Protein AF-A0A917BSE1-F1 (afdb_monomer_lite)

Radius of gyration: 14.41 Å; chains: 1; bounding box: 31×35×37 Å

Organism: NCBI:txid2040280

Foldseek 3Di:
DFPWWKDWPRDIDPDDDDDPVPHPPDTDIDGPGDPPDDDDFDWDDPVPPPPIDGDDPQWDWDWDQDPVRKIKIFTFDHDPDTDSNPDIDIDDDDDD

pLDDT: mean 92.16, std 7.48, range [50.53, 98.06]

Secondary structure (DSSP, 8-state):
--S-EEEETTEEES-----TTTS-SS---EEEE-SS-------EE-SSS--EE---TT-EEEEEE-TTS-EEEEEE-S-SS--TTSEEEEE-PPP-

Sequence (96 aa):
MTNGELETNGTIARAFRLWSDTSPETIEIDVLQTKGQVVVHNIWDSDRGKGMESQSATSGVLIDDLPDGSRRYRCNDIGYDPDFTSVVFRVSIQQP

Structure (mmCIF, N/CA/C/O backbone):
data_AF-A0A917BSE1-F1
#
_entry.id   AF-A0A917BSE1-F1
#
loop_
_atom_site.group_PDB
_atom_site.id
_atom_site.type_symbol
_atom_site.label_atom_id
_atom_site.label_alt_id
_atom_site.label_comp_id
_atom_site.label_asym_id
_atom_site.label_entity_id
_atom_site.label_seq_id
_atom_site.pdbx_PDB_ins_code
_atom_site.Cartn_x
_atom_site.Cartn_y
_atom_site.Cartn_z
_atom_site.occupancy
_atom_site.B_iso_or_equiv
_atom_site.auth_seq_id
_atom_site.auth_comp_id
_atom_site.auth_asym_id
_atom_site.auth_atom_id
_atom_site.pdbx_PDB_model_num
ATOM 1 N N . MET A 1 1 ? -11.541 10.219 -4.728 1.00 50.53 1 MET A N 1
ATOM 2 C CA . MET A 1 1 ? -11.250 10.485 -3.302 1.00 50.53 1 MET A CA 1
ATOM 3 C C . MET A 1 1 ? -12.379 9.913 -2.460 1.00 50.53 1 MET A C 1
ATOM 5 O O . MET A 1 1 ? -13.532 10.232 -2.721 1.00 50.53 1 MET A O 1
ATOM 9 N N . THR A 1 2 ? -12.071 9.027 -1.516 1.00 62.22 2 THR A N 1
ATOM 10 C CA . THR A 1 2 ? -13.049 8.407 -0.605 1.00 62.22 2 THR A CA 1
ATOM 11 C C . THR A 1 2 ? -13.312 9.332 0.585 1.00 62.22 2 THR A C 1
ATOM 13 O O . THR A 1 2 ? -12.411 10.046 1.017 1.00 62.22 2 THR A O 1
ATOM 16 N N . ASN A 1 3 ? -14.537 9.368 1.117 1.00 79.25 3 ASN A N 1
ATOM 17 C CA . ASN A 1 3 ? -14.885 10.105 2.349 1.00 79.25 3 ASN A CA 1
ATOM 18 C C . ASN A 1 3 ? -14.488 9.309 3.610 1.00 79.25 3 ASN A C 1
ATOM 20 O O . ASN A 1 3 ? -15.302 9.173 4.513 1.00 79.25 3 ASN A O 1
ATOM 24 N N . GLY A 1 4 ? -13.312 8.677 3.599 1.00 91.06 4 GLY A N 1
ATOM 25 C CA . GLY A 1 4 ? -12.789 7.937 4.746 1.00 91.06 4 GLY A CA 1
ATOM 26 C C . GLY A 1 4 ? -11.754 8.752 5.512 1.00 91.06 4 GLY A C 1
ATOM 27 O O . GLY A 1 4 ? -11.159 9.673 4.948 1.00 91.06 4 GLY A O 1
ATOM 28 N N . GLU A 1 5 ? -11.542 8.378 6.767 1.00 95.94 5 GLU A N 1
ATOM 29 C CA . GLU A 1 5 ? -10.561 8.973 7.673 1.00 95.94 5 GLU A CA 1
ATOM 30 C C . GLU A 1 5 ? -9.711 7.864 8.283 1.00 95.94 5 GLU A C 1
ATOM 32 O O . GLU A 1 5 ? -10.229 6.825 8.705 1.00 95.94 5 GLU A O 1
ATOM 37 N N . LEU A 1 6 ? -8.405 8.097 8.281 1.00 96.06 6 LEU A N 1
ATOM 38 C CA . LEU A 1 6 ? -7.379 7.234 8.838 1.00 96.06 6 LEU A CA 1
ATOM 39 C C . LEU A 1 6 ? -6.601 8.031 9.882 1.00 96.06 6 LEU A C 1
ATOM 41 O O . LEU A 1 6 ? -6.349 9.222 9.678 1.00 96.06 6 LEU A O 1
ATOM 45 N N . GLU A 1 7 ? -6.168 7.369 10.945 1.00 97.12 7 GLU A N 1
ATOM 46 C CA . GLU A 1 7 ? -5.293 7.952 11.957 1.00 97.12 7 GLU A CA 1
ATOM 47 C C . GLU A 1 7 ? -4.031 7.116 12.140 1.00 97.12 7 GLU A C 1
ATOM 49 O O . GLU A 1 7 ? -4.068 5.890 12.127 1.00 97.12 7 GLU A O 1
ATOM 54 N N . THR A 1 8 ? -2.895 7.788 12.294 1.00 96.06 8 THR A N 1
ATOM 55 C CA . THR A 1 8 ? -1.648 7.165 12.746 1.00 96.06 8 THR A CA 1
ATOM 56 C C . THR A 1 8 ? -0.760 8.221 13.390 1.00 96.06 8 THR A C 1
ATOM 58 O O . THR A 1 8 ? -0.718 9.364 12.929 1.00 96.06 8 THR A O 1
ATOM 61 N N . ASN A 1 9 ? -0.061 7.869 14.471 1.00 92.75 9 ASN A N 1
ATOM 62 C CA . ASN A 1 9 ? 0.844 8.771 15.196 1.00 92.75 9 ASN A CA 1
ATOM 63 C C . ASN A 1 9 ? 0.222 10.154 15.514 1.00 92.75 9 ASN A C 1
ATOM 65 O O . ASN A 1 9 ? 0.874 11.188 15.359 1.00 92.75 9 ASN A O 1
ATOM 69 N N . GLY A 1 10 ? -1.061 10.185 15.901 1.00 95.25 10 GLY A N 1
ATOM 70 C CA . GLY A 1 10 ? -1.813 11.411 16.219 1.00 95.25 10 GLY A CA 1
ATOM 71 C C . GLY A 1 10 ? -2.138 12.312 15.019 1.00 95.25 10 GLY A C 1
ATOM 72 O O . GLY A 1 10 ? -2.594 13.441 15.197 1.00 95.25 10 GLY A O 1
ATOM 73 N N . THR A 1 11 ? -1.883 11.849 13.794 1.00 96.31 11 THR A N 1
ATOM 74 C CA . THR A 1 11 ? -2.243 12.548 12.558 1.00 96.31 11 THR A CA 1
ATOM 75 C C . THR A 1 11 ? -3.480 11.903 11.958 1.00 96.31 11 THR A C 1
ATOM 77 O O . THR A 1 11 ? -3.468 10.709 11.676 1.00 96.31 11 THR A O 1
ATOM 80 N N . ILE A 1 12 ? -4.514 12.705 11.692 1.00 97.25 12 ILE A N 1
ATOM 81 C CA . ILE A 1 12 ? -5.711 12.272 10.964 1.00 97.25 12 ILE A CA 1
ATOM 82 C C . ILE A 1 12 ? -5.626 12.765 9.520 1.00 97.25 12 ILE A C 1
ATOM 84 O O . ILE A 1 12 ? -5.422 13.954 9.262 1.00 97.25 12 ILE A O 1
ATOM 88 N N . ALA A 1 13 ? -5.799 11.853 8.568 1.00 95.94 13 ALA A N 1
ATOM 89 C CA . ALA A 1 13 ? -5.804 12.167 7.147 1.00 95.94 13 ALA A CA 1
ATOM 90 C C . ALA A 1 13 ? -6.715 11.219 6.359 1.00 95.94 13 ALA A C 1
ATOM 92 O O . ALA A 1 13 ? -7.059 10.125 6.791 1.00 95.94 13 ALA A O 1
ATOM 93 N N . ARG A 1 14 ? -7.082 11.618 5.137 1.00 93.69 14 ARG A N 1
ATOM 94 C CA . ARG A 1 14 ? -7.871 10.767 4.223 1.00 93.69 14 ARG A CA 1
ATOM 95 C C . ARG A 1 14 ? -7.027 9.701 3.518 1.00 93.69 14 ARG A C 1
ATOM 97 O O . ARG A 1 14 ? -7.578 8.778 2.926 1.00 93.69 14 ARG A O 1
ATOM 104 N N . ALA A 1 15 ? -5.708 9.878 3.513 1.00 93.94 15 ALA A N 1
ATOM 105 C CA . ALA A 1 15 ? -4.733 8.970 2.929 1.00 93.94 15 ALA A CA 1
ATOM 106 C C . ALA A 1 15 ? -3.344 9.253 3.513 1.00 93.94 15 ALA A C 1
ATOM 108 O O . ALA A 1 15 ? -3.019 10.405 3.807 1.00 93.94 15 ALA A O 1
ATOM 109 N N . PHE A 1 16 ? -2.516 8.214 3.588 1.00 95.12 16 PHE A N 1
ATOM 110 C CA . PHE A 1 16 ? -1.098 8.306 3.921 1.00 95.12 16 PHE A CA 1
ATOM 111 C C . PHE A 1 16 ? -0.254 7.829 2.741 1.00 95.12 16 PHE A C 1
ATOM 113 O O . PHE A 1 16 ? -0.685 6.988 1.954 1.00 95.12 16 PHE A O 1
ATOM 120 N N . ARG A 1 17 ? 0.949 8.393 2.618 1.00 94.62 17 ARG A N 1
ATOM 121 C CA . ARG A 1 17 ? 1.977 7.949 1.672 1.00 94.62 17 ARG A CA 1
ATOM 122 C C . ARG A 1 17 ? 3.107 7.372 2.498 1.00 94.62 17 ARG A C 1
ATOM 124 O O . ARG A 1 17 ? 3.591 8.061 3.393 1.00 94.62 17 ARG A O 1
ATOM 131 N N . LEU A 1 18 ? 3.473 6.134 2.206 1.00 94.50 18 LEU A N 1
ATOM 132 C CA . LEU A 1 18 ? 4.501 5.411 2.934 1.00 94.50 18 LEU A CA 1
ATOM 133 C C . LEU A 1 18 ? 5.626 5.084 1.956 1.00 94.50 18 LEU A C 1
ATOM 135 O O . LEU A 1 18 ? 5.426 4.298 1.033 1.00 94.50 18 LEU A O 1
ATOM 139 N N . TRP A 1 19 ? 6.780 5.716 2.143 1.00 93.12 19 TRP A N 1
ATOM 140 C CA . TRP A 1 19 ? 8.008 5.420 1.406 1.00 93.12 19 TRP A CA 1
ATOM 141 C C . TRP A 1 19 ? 8.936 4.572 2.268 1.00 93.12 19 TRP A C 1
ATOM 143 O O . TRP A 1 19 ? 9.057 4.833 3.465 1.00 93.12 19 TRP A O 1
ATOM 153 N N . SER A 1 20 ? 9.588 3.569 1.684 1.00 89.94 20 SER A N 1
ATOM 154 C CA . SER A 1 20 ? 10.423 2.606 2.417 1.00 89.94 20 SER A CA 1
ATOM 155 C C . SER A 1 20 ? 11.635 3.228 3.116 1.00 89.94 20 SER A C 1
ATOM 157 O O . SER A 1 20 ? 12.160 2.645 4.056 1.00 89.94 20 SER A O 1
ATOM 159 N N . ASP A 1 21 ? 12.096 4.386 2.650 1.00 91.56 21 ASP A N 1
ATOM 160 C CA . ASP A 1 21 ? 13.264 5.104 3.162 1.00 91.56 21 ASP A CA 1
ATOM 161 C C . ASP A 1 21 ? 12.935 6.100 4.288 1.00 91.56 21 ASP A C 1
ATOM 163 O O . ASP A 1 21 ? 13.797 6.411 5.108 1.00 91.56 21 ASP A O 1
ATOM 167 N N . THR A 1 22 ? 11.698 6.602 4.339 1.00 93.12 22 THR A N 1
ATOM 168 C CA . THR A 1 22 ? 11.274 7.642 5.294 1.00 93.12 22 THR A CA 1
ATOM 169 C C . THR A 1 22 ? 10.173 7.200 6.250 1.00 93.12 22 THR A C 1
ATOM 171 O O . THR A 1 22 ? 9.951 7.857 7.269 1.00 93.12 22 THR A O 1
ATOM 174 N N . SER A 1 23 ? 9.488 6.093 5.967 1.00 93.06 23 SER A N 1
ATOM 175 C CA . SER A 1 23 ? 8.472 5.536 6.865 1.00 93.06 23 SER A CA 1
ATOM 176 C C . SER A 1 23 ? 9.108 4.604 7.893 1.00 93.06 23 SER A C 1
ATOM 178 O O . SER A 1 23 ? 10.094 3.934 7.584 1.00 93.06 23 SER A O 1
ATOM 180 N N . PRO A 1 24 ? 8.533 4.495 9.102 1.00 93.62 24 PRO A N 1
ATOM 181 C CA . PRO A 1 24 ? 8.886 3.424 10.023 1.00 93.62 24 PRO A CA 1
ATOM 182 C C . PRO A 1 24 ? 8.706 2.043 9.376 1.00 93.62 24 PRO A C 1
ATOM 184 O O . PRO A 1 24 ? 7.814 1.857 8.549 1.00 93.62 24 PRO A O 1
ATOM 187 N N . GLU A 1 25 ? 9.503 1.061 9.805 1.00 94.12 25 GLU A N 1
ATOM 188 C CA . GLU A 1 25 ? 9.417 -0.326 9.315 1.00 94.12 25 GLU A CA 1
ATOM 189 C C . GLU A 1 25 ? 8.033 -0.950 9.560 1.00 94.12 25 GLU A C 1
ATOM 191 O O . GLU A 1 25 ? 7.553 -1.771 8.782 1.00 94.12 25 GLU A O 1
ATOM 196 N N . THR A 1 26 ? 7.373 -0.552 10.647 1.00 95.12 26 THR A N 1
ATOM 197 C CA . THR A 1 26 ? 6.010 -0.962 10.984 1.00 95.12 26 THR A CA 1
ATOM 198 C C . THR A 1 26 ? 5.192 0.262 11.355 1.00 95.12 26 THR A C 1
ATOM 200 O O . THR A 1 26 ? 5.656 1.131 12.093 1.00 95.12 26 THR A O 1
ATOM 203 N N . ILE A 1 27 ? 3.963 0.314 10.849 1.00 95.12 27 ILE A N 1
ATOM 204 C CA . ILE A 1 27 ? 3.003 1.372 11.136 1.00 95.12 27 ILE A CA 1
ATOM 205 C C . ILE A 1 27 ? 1.639 0.756 11.430 1.00 95.12 27 ILE A C 1
ATOM 207 O O . ILE A 1 27 ? 1.177 -0.132 10.713 1.00 95.12 27 ILE A O 1
ATOM 211 N N . GLU A 1 28 ? 0.998 1.247 12.483 1.00 96.25 28 GLU A N 1
ATOM 212 C CA . GLU A 1 28 ? -0.394 0.949 12.802 1.00 96.25 28 GLU A CA 1
ATOM 213 C C . GLU A 1 28 ? -1.250 2.126 12.334 1.00 96.25 28 GLU A C 1
ATOM 215 O O . GLU A 1 28 ? -0.886 3.291 12.526 1.00 96.25 28 GLU A O 1
ATOM 220 N N . ILE A 1 29 ? -2.348 1.819 11.644 1.00 96.19 29 ILE A N 1
ATOM 221 C CA . ILE A 1 29 ? -3.257 2.820 11.088 1.00 96.19 29 ILE A CA 1
ATOM 222 C C . ILE A 1 29 ? -4.672 2.452 11.509 1.00 96.19 29 ILE A C 1
ATOM 224 O O . ILE A 1 29 ? -5.201 1.420 11.086 1.00 96.19 29 ILE A O 1
ATOM 228 N N . ASP A 1 30 ? -5.292 3.333 12.281 1.00 96.19 30 ASP A N 1
ATOM 229 C CA . ASP A 1 30 ? -6.680 3.204 12.688 1.00 96.19 30 ASP A CA 1
ATOM 230 C C . ASP A 1 30 ? -7.603 3.688 11.572 1.00 96.19 30 ASP A C 1
ATOM 232 O O . ASP A 1 30 ? -7.419 4.757 10.982 1.00 96.19 30 ASP A O 1
ATOM 236 N N . VAL A 1 31 ? -8.630 2.895 11.274 1.00 94.88 31 VAL A N 1
ATOM 237 C CA . VAL A 1 31 ? -9.674 3.266 10.315 1.00 94.88 31 V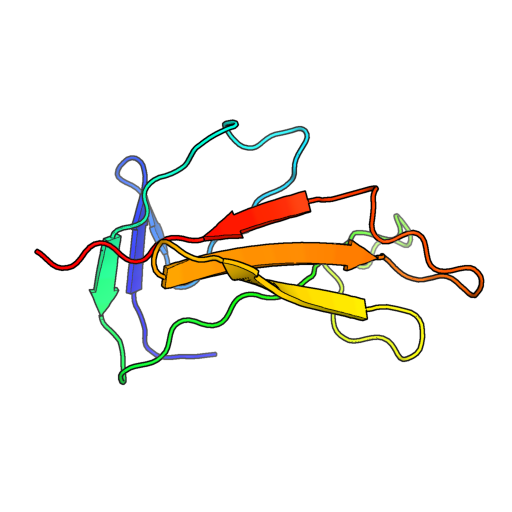AL A CA 1
ATOM 238 C C . VAL A 1 31 ? -10.814 3.931 11.079 1.00 94.88 31 VAL A C 1
ATOM 240 O O . VAL A 1 31 ? -11.733 3.259 11.542 1.00 94.88 31 VAL A O 1
ATOM 243 N N . LEU A 1 32 ? -10.767 5.259 11.190 1.00 94.94 32 LEU A N 1
ATOM 244 C CA . LEU A 1 32 ? -11.769 6.041 11.921 1.00 94.94 32 LEU A CA 1
ATOM 245 C C . LEU A 1 32 ? -13.111 6.107 11.180 1.00 94.94 32 LEU A C 1
ATOM 247 O O . LEU A 1 32 ? -14.179 6.001 11.784 1.00 94.94 32 LEU A O 1
ATOM 251 N N . GLN A 1 33 ? -13.067 6.259 9.852 1.00 94.44 33 GLN A N 1
ATOM 252 C CA . GLN A 1 33 ? -14.259 6.309 9.007 1.00 94.44 33 GLN A CA 1
ATOM 253 C C . GLN A 1 33 ? -14.030 5.572 7.686 1.00 94.44 33 GLN A C 1
ATOM 255 O O . GLN A 1 33 ? -13.067 5.827 6.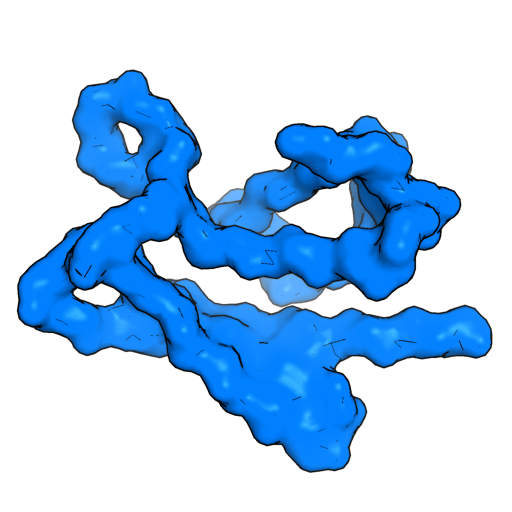965 1.00 94.44 33 GLN A O 1
ATOM 260 N N . THR A 1 34 ? -14.959 4.691 7.305 1.00 91.56 34 THR A N 1
ATOM 261 C CA . THR A 1 34 ? -14.909 3.978 6.022 1.00 91.56 34 THR A CA 1
ATOM 262 C C . THR A 1 34 ? -16.304 3.656 5.483 1.00 91.56 34 THR A C 1
ATOM 264 O O . THR A 1 34 ? -17.281 3.596 6.223 1.00 91.56 34 THR A O 1
ATOM 267 N N . LYS A 1 35 ? -16.394 3.411 4.170 1.00 88.25 35 LYS A N 1
ATOM 268 C CA . LYS A 1 35 ? -17.564 2.798 3.512 1.00 88.25 35 LYS A CA 1
ATOM 269 C C . LYS A 1 35 ? -17.390 1.284 3.309 1.00 88.25 35 LYS A C 1
ATOM 271 O O . LYS A 1 35 ? -18.007 0.712 2.417 1.00 88.25 35 LYS A O 1
ATOM 276 N N . GLY A 1 36 ? -16.521 0.655 4.103 1.00 88.44 36 GLY A N 1
ATOM 277 C CA . GLY A 1 36 ? -16.237 -0.782 4.049 1.00 88.44 36 GLY A CA 1
ATOM 278 C C . GLY A 1 36 ? -15.049 -1.166 3.165 1.00 88.44 36 GLY A C 1
ATOM 279 O O . GLY A 1 36 ? -14.876 -2.343 2.869 1.00 88.44 36 GLY A O 1
ATOM 280 N N . GLN A 1 37 ? -14.226 -0.204 2.735 1.00 90.75 37 GLN A N 1
ATOM 281 C CA . GLN A 1 37 ? -13.028 -0.485 1.943 1.00 90.75 37 GLN A CA 1
ATOM 282 C C . GLN A 1 37 ? -11.862 0.417 2.351 1.00 90.75 37 GLN A C 1
ATOM 284 O O . GLN A 1 37 ? -12.024 1.628 2.508 1.00 90.75 37 GLN A O 1
ATOM 289 N N . VAL A 1 38 ? -10.680 -0.188 2.457 1.00 91.50 38 VAL A N 1
ATOM 290 C CA . VAL A 1 38 ? -9.378 0.486 2.454 1.00 91.50 38 VAL A CA 1
ATOM 291 C C . VAL A 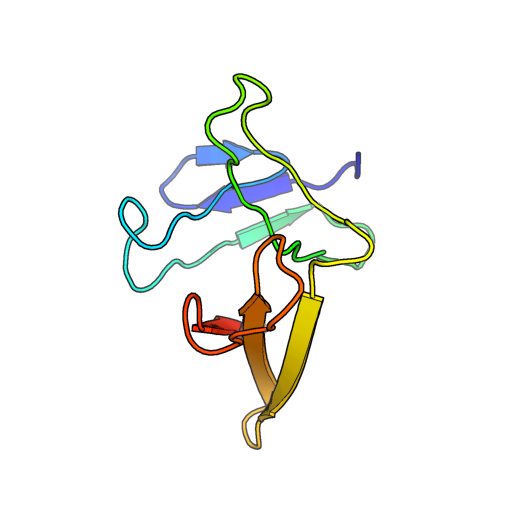1 38 ? -8.670 0.073 1.170 1.00 91.50 38 VAL A C 1
ATOM 293 O O . VAL A 1 38 ? -8.698 -1.099 0.794 1.00 91.50 38 VAL A O 1
ATOM 296 N N . VAL A 1 39 ? -8.085 1.041 0.469 1.00 92.69 39 VAL A N 1
ATOM 297 C CA . VAL A 1 39 ? -7.401 0.810 -0.807 1.00 92.69 39 VAL A CA 1
ATOM 298 C C . VAL A 1 39 ? -5.923 1.096 -0.620 1.00 92.69 39 VAL A C 1
ATOM 300 O O . VAL A 1 39 ? -5.553 2.148 -0.105 1.00 92.69 39 VAL A O 1
ATOM 303 N N . VAL A 1 40 ? -5.092 0.156 -1.056 1.00 94.25 40 VAL A N 1
ATOM 304 C CA . VAL A 1 40 ? -3.637 0.285 -1.068 1.00 94.25 40 VAL A CA 1
ATOM 305 C C . VAL A 1 40 ? -3.201 0.468 -2.514 1.00 94.25 40 VAL A C 1
ATOM 307 O O . VAL A 1 40 ? -3.589 -0.312 -3.384 1.00 94.25 40 VAL A O 1
ATOM 310 N N . HIS A 1 41 ? -2.411 1.506 -2.772 1.00 94.44 41 HIS A N 1
ATOM 311 C CA . HIS A 1 41 ? -1.864 1.790 -4.092 1.00 94.44 41 HIS A CA 1
ATOM 312 C C . HIS A 1 41 ? -0.352 1.590 -4.076 1.00 94.44 41 HIS A C 1
ATOM 314 O O . HIS A 1 41 ? 0.320 2.089 -3.178 1.00 94.44 41 HIS A O 1
ATOM 320 N N . ASN A 1 42 ? 0.172 0.913 -5.099 1.00 95.06 42 ASN A N 1
ATOM 321 C CA . ASN A 1 42 ? 1.577 1.059 -5.449 1.00 95.06 42 ASN A CA 1
ATOM 322 C C . ASN A 1 42 ? 1.789 2.477 -6.007 1.00 95.06 42 ASN A C 1
ATOM 324 O O . ASN A 1 42 ? 1.079 2.876 -6.941 1.00 95.06 42 ASN A O 1
ATOM 328 N N . ILE A 1 43 ? 2.720 3.220 -5.412 1.00 95.12 43 ILE A N 1
ATOM 329 C CA . ILE A 1 43 ? 3.075 4.583 -5.800 1.00 95.12 43 ILE A CA 1
ATOM 330 C C . ILE A 1 43 ? 4.589 4.704 -5.951 1.00 95.12 43 ILE A C 1
ATOM 332 O O . ILE A 1 43 ? 5.333 4.059 -5.221 1.00 95.12 43 ILE A O 1
ATOM 336 N N . TRP A 1 44 ? 5.023 5.574 -6.856 1.00 93.12 44 TRP A N 1
ATOM 337 C CA . TRP A 1 44 ? 6.434 5.899 -7.085 1.00 93.12 44 TRP A CA 1
ATOM 338 C C . TRP A 1 44 ? 6.586 7.393 -7.384 1.00 93.12 44 TRP A C 1
ATOM 340 O O . TRP A 1 44 ? 5.594 8.086 -7.631 1.00 93.12 44 TRP A O 1
ATOM 350 N N . ASP A 1 45 ? 7.820 7.888 -7.388 1.00 92.12 45 ASP A N 1
ATOM 351 C CA . ASP A 1 45 ? 8.183 9.180 -7.974 1.00 92.12 45 ASP A CA 1
ATOM 352 C C . ASP A 1 45 ? 9.207 8.924 -9.082 1.00 92.12 45 ASP A C 1
ATOM 354 O O . ASP A 1 45 ? 10.167 8.185 -8.889 1.00 92.12 45 ASP A O 1
ATOM 358 N N . SER A 1 46 ? 8.972 9.470 -10.275 1.00 88.69 46 SER A N 1
ATOM 359 C CA . SER A 1 46 ? 9.890 9.299 -11.409 1.00 88.69 46 SER A CA 1
ATOM 360 C C . SER A 1 46 ? 10.984 10.362 -11.480 1.00 88.69 46 SER A C 1
ATOM 362 O O . SER A 1 46 ? 11.703 10.407 -12.479 1.00 88.69 46 SER A O 1
ATOM 364 N N . ASP A 1 47 ? 11.040 11.282 -10.513 1.00 87.00 47 ASP A N 1
ATOM 365 C CA . ASP A 1 47 ? 11.911 12.466 -10.495 1.00 87.00 47 ASP A CA 1
ATOM 366 C C . ASP A 1 47 ? 11.714 13.411 -11.696 1.00 87.00 47 ASP A C 1
ATOM 368 O O . ASP A 1 47 ? 12.432 14.393 -11.885 1.00 87.00 47 ASP A O 1
ATOM 372 N N . ARG A 1 48 ? 10.669 13.191 -12.504 1.00 87.94 48 ARG A N 1
ATOM 373 C CA . ARG A 1 48 ? 10.294 14.052 -13.642 1.00 87.94 48 ARG A CA 1
ATOM 374 C C . ARG A 1 48 ? 9.479 15.277 -13.216 1.00 87.94 48 ARG A C 1
ATOM 376 O O . ARG A 1 48 ? 8.796 15.878 -14.044 1.00 87.94 48 ARG A O 1
ATOM 383 N N . GLY A 1 49 ? 9.483 15.609 -11.924 1.00 88.00 49 GLY A N 1
ATOM 384 C CA . GLY A 1 49 ? 8.711 16.713 -11.348 1.00 88.00 49 GLY A CA 1
ATOM 385 C C . GLY A 1 49 ? 7.201 16.463 -11.268 1.00 88.00 49 GLY A C 1
ATOM 386 O O . GLY A 1 49 ? 6.434 17.410 -11.114 1.00 88.00 49 GLY A O 1
ATOM 387 N N . LYS A 1 50 ? 6.757 15.205 -11.391 1.00 86.31 50 LYS A N 1
ATOM 388 C CA . LYS A 1 50 ? 5.341 14.825 -11.250 1.00 86.31 50 LYS A CA 1
ATOM 389 C C . LYS A 1 50 ? 4.943 14.512 -9.808 1.00 86.31 50 LYS A C 1
ATOM 391 O O . LYS A 1 50 ? 3.749 14.492 -9.509 1.00 86.31 50 LYS A O 1
ATOM 396 N N . GLY A 1 51 ? 5.922 14.303 -8.929 1.00 88.25 51 GLY A N 1
ATOM 397 C CA . GLY A 1 51 ? 5.678 13.827 -7.580 1.00 88.25 51 GLY A CA 1
ATOM 398 C C . GLY A 1 51 ? 5.167 12.388 -7.609 1.00 88.25 51 GLY A C 1
ATOM 399 O O . GLY A 1 51 ? 5.621 11.558 -8.387 1.00 88.25 51 GLY A O 1
ATOM 400 N N . MET A 1 52 ? 4.147 12.122 -6.799 1.00 91.69 52 MET A N 1
ATOM 401 C CA . MET A 1 52 ? 3.541 10.800 -6.668 1.00 91.69 52 MET A CA 1
ATOM 402 C C . MET A 1 52 ? 2.771 10.377 -7.929 1.00 91.69 52 MET A C 1
ATOM 404 O O . MET A 1 52 ? 1.765 10.988 -8.300 1.00 91.69 52 MET A O 1
ATOM 408 N N . GLU A 1 53 ? 3.181 9.259 -8.514 1.00 93.94 53 GLU A N 1
ATOM 409 C CA . GLU A 1 53 ? 2.522 8.579 -9.626 1.00 93.94 53 GLU A CA 1
ATOM 410 C C . GLU A 1 53 ? 1.965 7.210 -9.182 1.00 93.94 53 GLU A C 1
ATOM 412 O O . GLU A 1 53 ? 2.387 6.643 -8.178 1.00 93.94 53 GLU A O 1
ATOM 417 N N . SER A 1 54 ? 0.966 6.694 -9.908 1.00 93.81 54 SER A N 1
ATOM 418 C CA . SER A 1 54 ? 0.401 5.348 -9.720 1.00 93.81 54 SER A CA 1
ATOM 419 C C . SER A 1 54 ? -0.250 4.859 -11.022 1.00 93.81 54 SER A C 1
ATOM 421 O O . SER A 1 54 ? -0.570 5.678 -11.884 1.00 93.81 54 SER A O 1
ATOM 423 N N . GLN A 1 55 ? -0.507 3.550 -11.144 1.00 90.81 55 GLN A N 1
ATOM 424 C CA . GLN A 1 55 ? -1.345 2.957 -12.206 1.00 90.81 55 GLN A CA 1
ATOM 425 C C . GLN A 1 55 ? -0.853 3.226 -13.646 1.00 90.81 55 GLN A C 1
ATOM 427 O O . GLN A 1 55 ? -1.567 3.779 -14.482 1.00 90.81 55 GLN A O 1
ATOM 432 N N . SER A 1 56 ? 0.370 2.797 -13.951 1.00 93.06 56 SER A N 1
ATOM 433 C CA . SER A 1 56 ? 0.939 2.783 -15.304 1.00 93.06 56 SER A CA 1
ATOM 434 C C . SER A 1 56 ? 0.850 1.384 -15.920 1.00 93.06 56 SER A C 1
ATOM 436 O O . SER A 1 56 ? 0.909 0.387 -15.202 1.00 93.06 56 SER A O 1
ATOM 438 N N . ALA A 1 57 ? 0.805 1.302 -17.255 1.00 93.31 57 ALA A N 1
ATOM 439 C CA . ALA A 1 57 ? 0.835 0.038 -18.004 1.00 93.31 57 ALA A CA 1
ATOM 440 C C . ALA A 1 57 ? 2.102 -0.803 -17.745 1.00 93.31 57 ALA A C 1
ATOM 442 O O . ALA A 1 57 ? 2.105 -2.004 -17.992 1.00 93.31 57 ALA A O 1
ATOM 443 N N . THR A 1 58 ? 3.167 -0.166 -17.258 1.00 93.81 58 THR A N 1
ATOM 444 C CA . THR A 1 58 ? 4.469 -0.775 -16.950 1.00 93.81 58 THR A CA 1
ATOM 445 C C . THR A 1 58 ? 4.770 -0.834 -15.451 1.00 93.81 58 THR A C 1
ATOM 447 O O . THR A 1 58 ? 5.903 -1.092 -15.068 1.00 93.81 58 THR A O 1
ATOM 450 N N . SER A 1 59 ? 3.774 -0.565 -14.603 1.00 94.44 59 SER A N 1
ATOM 451 C CA . SER A 1 59 ? 3.865 -0.717 -13.144 1.00 94.44 59 SER A CA 1
ATOM 452 C C . SER A 1 59 ? 2.975 -1.861 -12.683 1.00 94.44 59 SER A C 1
ATOM 454 O O . SER A 1 59 ? 2.004 -2.199 -13.363 1.00 94.44 59 SER A O 1
ATOM 456 N N . GLY A 1 60 ? 3.248 -2.429 -11.512 1.00 94.06 60 GLY A N 1
ATOM 457 C CA . GLY A 1 60 ? 2.428 -3.527 -11.017 1.00 94.06 60 GLY A CA 1
ATOM 458 C C . GLY A 1 60 ? 2.522 -3.753 -9.522 1.00 94.06 60 GLY A C 1
ATOM 459 O O . GLY A 1 60 ? 3.397 -3.225 -8.837 1.00 94.06 60 GLY A O 1
ATOM 460 N N . VAL A 1 61 ? 1.608 -4.582 -9.031 1.00 95.94 61 VAL A N 1
ATOM 461 C CA . VAL A 1 61 ? 1.665 -5.154 -7.691 1.00 95.94 61 VAL A CA 1
ATOM 462 C C . VAL A 1 61 ? 1.258 -6.619 -7.768 1.00 95.94 61 VAL A C 1
ATOM 464 O O . VAL A 1 61 ? 0.215 -6.951 -8.332 1.00 95.94 61 VAL A O 1
ATOM 467 N N . LEU A 1 62 ? 2.091 -7.497 -7.221 1.00 96.94 62 LEU A N 1
ATOM 468 C CA . LEU A 1 62 ? 1.720 -8.878 -6.938 1.00 96.94 62 LEU A CA 1
ATOM 469 C C . LEU A 1 62 ? 1.234 -8.946 -5.493 1.00 96.94 62 LEU A C 1
ATOM 471 O O . LEU A 1 62 ? 1.865 -8.384 -4.595 1.00 96.94 62 LEU A O 1
ATOM 475 N N . ILE A 1 63 ? 0.099 -9.607 -5.282 1.00 97.56 63 ILE A N 1
ATOM 476 C CA . ILE A 1 63 ? -0.520 -9.747 -3.966 1.00 97.56 63 ILE A CA 1
ATOM 477 C C . ILE A 1 63 ? -0.595 -11.232 -3.641 1.00 97.56 63 ILE A C 1
ATOM 479 O O . ILE A 1 63 ? -1.238 -11.988 -4.366 1.00 97.56 63 ILE A O 1
ATOM 483 N N . ASP A 1 64 ? 0.049 -11.624 -2.546 1.00 97.88 64 ASP A N 1
ATOM 484 C CA . ASP A 1 64 ? -0.004 -12.984 -2.020 1.00 97.88 64 ASP A CA 1
ATOM 485 C C . ASP A 1 64 ? -0.834 -12.982 -0.725 1.00 97.88 64 ASP A C 1
ATOM 487 O O . ASP A 1 64 ? -0.481 -12.295 0.240 1.00 97.88 64 ASP A O 1
ATOM 491 N N . ASP A 1 65 ? -1.928 -13.746 -0.678 1.00 97.81 65 ASP A N 1
ATOM 492 C CA . ASP A 1 65 ? -2.635 -14.025 0.577 1.00 97.81 65 ASP A CA 1
ATOM 493 C C . ASP A 1 65 ? -1.793 -15.002 1.422 1.00 97.81 65 ASP A C 1
ATOM 495 O O . ASP A 1 65 ? -1.300 -16.019 0.925 1.00 97.81 65 ASP A O 1
ATOM 499 N N . LEU A 1 66 ? -1.592 -14.687 2.703 1.00 97.75 66 LEU A N 1
ATOM 500 C CA . LEU A 1 66 ? -0.754 -15.466 3.618 1.00 97.75 66 LEU A CA 1
ATOM 501 C C . LEU A 1 66 ? -1.601 -16.356 4.547 1.00 97.75 66 LEU A C 1
ATOM 503 O O . LEU A 1 66 ? -2.758 -16.030 4.819 1.00 97.75 66 LEU A O 1
ATOM 507 N N . PRO A 1 67 ? -1.040 -17.460 5.093 1.00 97.19 67 PRO A N 1
ATOM 508 C CA . PRO A 1 67 ? -1.787 -18.398 5.942 1.00 97.19 67 PRO A CA 1
ATOM 509 C C . PRO A 1 67 ? -2.428 -17.790 7.198 1.00 97.19 67 PRO A C 1
ATOM 511 O O . PRO A 1 67 ? -3.383 -18.347 7.727 1.00 97.19 67 PRO A O 1
ATOM 514 N N . ASP A 1 68 ? -1.913 -16.660 7.678 1.00 95.50 68 ASP A N 1
ATOM 515 C CA . ASP A 1 68 ? -2.435 -15.932 8.841 1.00 95.50 68 ASP A CA 1
ATOM 516 C C . ASP A 1 68 ? -3.488 -14.867 8.480 1.00 95.50 68 ASP A C 1
ATOM 518 O O . ASP A 1 68 ? -3.841 -14.032 9.310 1.00 95.50 68 ASP A O 1
ATOM 522 N N . GLY A 1 69 ? -3.984 -14.876 7.239 1.00 94.62 69 GLY A N 1
ATOM 523 C CA . GLY A 1 69 ? -5.026 -13.966 6.758 1.00 94.62 69 GLY A CA 1
ATOM 524 C C . GLY A 1 69 ? -4.530 -12.568 6.383 1.00 94.62 69 GLY A C 1
ATOM 525 O O . GLY A 1 69 ? -5.317 -11.738 5.927 1.00 94.62 69 GLY A O 1
ATOM 526 N N . SER A 1 70 ? -3.236 -12.290 6.542 1.00 97.00 70 SER A N 1
ATOM 527 C CA . SER A 1 70 ? -2.627 -11.061 6.031 1.00 97.00 70 SER A CA 1
ATOM 528 C C . SER A 1 70 ? -2.291 -11.163 4.540 1.00 97.00 70 SER A C 1
ATOM 530 O O . SER A 1 70 ? -2.322 -12.239 3.942 1.00 97.00 70 SER A O 1
ATOM 532 N N . ARG A 1 71 ? -1.939 -10.031 3.928 1.00 97.81 71 ARG A N 1
ATOM 533 C CA . ARG A 1 71 ? -1.533 -9.953 2.520 1.00 97.81 71 ARG A CA 1
ATOM 534 C C . ARG A 1 71 ? -0.126 -9.414 2.385 1.00 97.81 71 ARG A C 1
ATOM 536 O O . ARG A 1 71 ? 0.218 -8.427 3.035 1.00 97.81 71 ARG A O 1
ATOM 543 N N . ARG A 1 72 ? 0.666 -10.022 1.508 1.00 98.06 72 ARG A N 1
ATOM 544 C CA . ARG A 1 72 ? 1.966 -9.504 1.077 1.00 98.06 72 ARG A CA 1
ATOM 545 C C . ARG A 1 72 ? 1.805 -8.790 -0.251 1.00 98.06 72 ARG A C 1
ATOM 547 O O . ARG A 1 72 ? 1.280 -9.371 -1.193 1.00 98.06 72 ARG A O 1
ATOM 554 N N . TYR A 1 73 ? 2.281 -7.561 -0.315 1.00 97.81 73 TYR A N 1
ATOM 555 C CA . TYR A 1 73 ? 2.310 -6.746 -1.516 1.00 97.81 73 TYR A CA 1
ATOM 556 C C . TYR A 1 73 ? 3.753 -6.663 -1.983 1.00 97.81 73 TYR A C 1
ATOM 558 O O . TYR A 1 73 ? 4.650 -6.361 -1.197 1.00 97.81 73 TYR A O 1
ATOM 566 N N . ARG A 1 74 ? 3.966 -6.969 -3.256 1.00 97.44 74 ARG A N 1
ATOM 567 C CA . ARG A 1 74 ? 5.258 -6.918 -3.931 1.00 97.44 74 ARG A CA 1
ATOM 568 C C . ARG A 1 74 ? 5.110 -5.967 -5.106 1.00 97.44 74 ARG A C 1
ATOM 570 O O . ARG A 1 74 ? 4.393 -6.280 -6.057 1.00 97.44 74 ARG A O 1
ATOM 577 N N . CYS A 1 75 ? 5.688 -4.783 -4.989 1.00 96.06 75 CYS A N 1
ATOM 578 C CA . CYS A 1 75 ? 5.489 -3.674 -5.912 1.00 96.06 75 CYS A CA 1
ATOM 579 C C . CYS A 1 75 ? 6.633 -3.583 -6.920 1.00 96.06 75 CYS A C 1
ATOM 581 O O . CYS A 1 75 ? 7.779 -3.874 -6.591 1.00 96.06 75 CYS A O 1
ATOM 583 N N . ASN A 1 76 ? 6.292 -3.153 -8.132 1.00 94.75 76 ASN A N 1
ATOM 584 C CA . ASN A 1 76 ? 7.237 -2.757 -9.168 1.00 94.75 76 ASN A CA 1
ATOM 585 C C . ASN A 1 76 ? 6.827 -1.383 -9.699 1.00 94.75 76 ASN A C 1
ATOM 587 O O . ASN A 1 76 ? 5.657 -1.179 -10.056 1.00 94.75 76 ASN A O 1
ATOM 591 N N . ASP A 1 77 ? 7.794 -0.480 -9.783 1.00 93.00 77 ASP A N 1
ATOM 592 C CA . ASP A 1 77 ? 7.625 0.857 -10.345 1.00 93.00 77 ASP A CA 1
ATOM 593 C C . ASP A 1 77 ? 7.462 0.788 -11.871 1.00 93.00 77 ASP A C 1
ATOM 595 O O . ASP A 1 77 ? 7.154 -0.250 -12.450 1.00 93.00 77 ASP A O 1
ATOM 599 N N . ILE A 1 78 ? 7.622 1.908 -12.567 1.00 91.38 78 ILE A N 1
ATOM 600 C CA . ILE A 1 78 ? 7.561 1.922 -14.029 1.00 91.38 78 ILE A CA 1
ATOM 601 C C . ILE A 1 78 ? 8.808 1.284 -14.652 1.00 91.38 78 ILE A C 1
ATOM 603 O O . ILE A 1 78 ? 9.924 1.752 -14.458 1.00 91.38 78 ILE A O 1
ATOM 607 N N . GLY A 1 79 ? 8.620 0.271 -15.496 1.00 89.81 79 GLY A N 1
ATOM 608 C CA . GLY A 1 79 ? 9.728 -0.352 -16.222 1.00 89.81 79 GLY A CA 1
ATOM 609 C C . GLY A 1 79 ? 9.278 -1.475 -17.150 1.00 89.81 79 GLY A C 1
ATOM 610 O O . GLY A 1 79 ? 8.184 -2.010 -17.011 1.00 89.81 79 GLY A O 1
ATOM 611 N N . TYR A 1 80 ? 10.110 -1.820 -18.133 1.00 91.56 80 TYR A N 1
ATOM 612 C CA . TYR A 1 80 ? 9.816 -2.926 -19.058 1.00 91.56 80 TYR A CA 1
ATOM 613 C C . TYR A 1 80 ? 10.362 -4.278 -18.583 1.00 91.56 80 TYR A C 1
ATOM 615 O O . TYR A 1 80 ? 9.945 -5.305 -19.109 1.00 91.56 80 TYR A O 1
ATOM 623 N N . ASP A 1 81 ? 11.259 -4.273 -17.597 1.00 91.62 81 ASP A N 1
ATOM 624 C CA . ASP A 1 81 ? 11.771 -5.466 -16.923 1.00 91.62 81 ASP A CA 1
ATOM 625 C C . ASP A 1 81 ? 1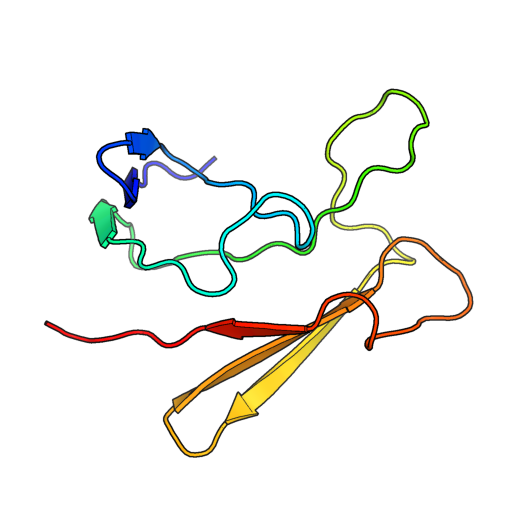1.327 -5.405 -15.454 1.00 91.62 81 ASP A C 1
ATOM 627 O O . ASP A 1 81 ? 11.925 -4.662 -14.674 1.00 91.62 81 ASP A O 1
ATOM 631 N N . PRO A 1 82 ? 10.190 -6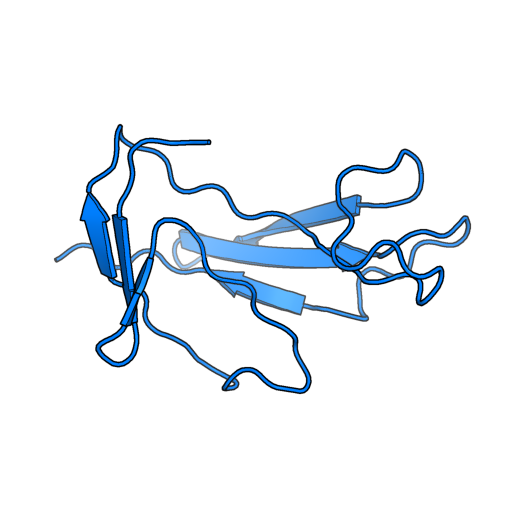.029 -15.100 1.00 89.69 82 PRO A N 1
ATOM 632 C CA . PRO A 1 82 ? 9.588 -5.829 -13.793 1.00 89.69 82 PRO A CA 1
ATOM 633 C C . PRO A 1 82 ? 10.375 -6.554 -12.695 1.00 89.69 82 PRO A C 1
ATOM 635 O O . PRO A 1 82 ? 10.533 -7.775 -12.736 1.00 89.69 82 PRO A O 1
ATOM 638 N N . ASP A 1 83 ? 10.760 -5.813 -11.658 1.00 91.75 83 ASP A N 1
ATOM 639 C CA . ASP A 1 83 ? 11.341 -6.345 -10.428 1.00 91.75 83 ASP A CA 1
ATOM 640 C C . ASP A 1 83 ? 10.387 -6.099 -9.252 1.00 91.75 83 ASP A C 1
ATOM 642 O O . ASP A 1 83 ? 10.237 -4.994 -8.739 1.00 91.75 83 ASP A O 1
ATOM 646 N N . PHE A 1 84 ? 9.728 -7.166 -8.802 1.00 94.44 84 PHE A N 1
ATOM 647 C CA . PHE A 1 84 ? 8.784 -7.123 -7.684 1.00 94.44 84 PHE A CA 1
ATOM 648 C C . PHE A 1 84 ? 9.457 -7.310 -6.314 1.00 94.44 84 PHE A C 1
ATOM 650 O O . PHE A 1 84 ? 8.794 -7.695 -5.347 1.00 94.44 84 PHE A O 1
ATOM 657 N N . THR A 1 85 ? 10.772 -7.113 -6.218 1.00 92.69 85 THR A N 1
ATOM 658 C CA . THR A 1 85 ? 11.520 -7.239 -4.958 1.00 92.69 85 THR A CA 1
ATOM 659 C C . THR A 1 85 ? 11.899 -5.898 -4.337 1.00 92.69 85 THR A C 1
ATOM 661 O O . THR A 1 85 ? 12.270 -5.875 -3.165 1.00 92.69 85 THR A O 1
ATOM 664 N N . SER A 1 86 ? 11.748 -4.786 -5.067 1.00 84.00 86 SER A N 1
ATOM 665 C CA . SER A 1 86 ? 12.191 -3.459 -4.616 1.00 84.00 86 SER A CA 1
ATOM 666 C C . SER A 1 86 ? 11.407 -2.942 -3.409 1.00 84.00 86 SER A C 1
ATOM 668 O O . SER A 1 86 ? 12.000 -2.460 -2.448 1.00 84.00 86 SER A O 1
ATOM 670 N N . VAL A 1 87 ? 10.078 -3.074 -3.430 1.00 91.44 87 VAL A N 1
ATOM 671 C CA . VAL A 1 87 ? 9.218 -2.717 -2.296 1.00 91.44 87 VAL A CA 1
ATOM 672 C C . VAL A 1 87 ? 8.303 -3.890 -1.983 1.00 91.44 87 VAL A C 1
ATOM 674 O O . VAL A 1 87 ? 7.399 -4.231 -2.749 1.00 91.44 87 VAL A O 1
ATOM 677 N N . VAL A 1 88 ? 8.542 -4.505 -0.827 1.00 95.31 88 VAL A N 1
ATOM 678 C CA . VAL A 1 88 ? 7.751 -5.620 -0.311 1.00 95.31 88 VAL A CA 1
ATOM 679 C C . VAL A 1 88 ? 7.254 -5.260 1.077 1.00 95.31 88 VAL A C 1
ATOM 681 O O . VAL A 1 88 ? 8.050 -5.014 1.978 1.00 95.31 88 VAL A O 1
ATOM 684 N N . PHE A 1 89 ? 5.939 -5.258 1.266 1.00 96.75 89 PHE A N 1
ATOM 685 C CA . PHE A 1 89 ? 5.334 -4.994 2.568 1.00 96.75 89 PHE A CA 1
ATOM 686 C C . PHE A 1 89 ? 4.168 -5.935 2.834 1.00 96.75 89 PHE A C 1
ATOM 688 O O . PHE A 1 89 ? 3.655 -6.625 1.949 1.00 96.75 89 PHE A O 1
ATOM 695 N N . ARG A 1 90 ? 3.754 -5.981 4.094 1.00 97.31 90 ARG A N 1
ATOM 696 C CA . ARG A 1 90 ? 2.683 -6.843 4.570 1.00 97.31 90 ARG A CA 1
ATOM 697 C C . ARG A 1 90 ? 1.594 -5.993 5.210 1.00 97.31 90 ARG A C 1
ATOM 699 O O . ARG A 1 90 ? 1.898 -5.083 5.970 1.00 97.31 90 ARG A O 1
ATOM 706 N N . VAL A 1 91 ? 0.336 -6.316 4.927 1.00 97.06 91 VAL A N 1
ATOM 707 C CA . VAL A 1 91 ? -0.830 -5.696 5.567 1.00 97.06 91 VAL A CA 1
ATOM 708 C C . VAL A 1 91 ? -1.625 -6.767 6.293 1.00 97.06 91 VAL A C 1
ATOM 710 O O . VAL A 1 91 ? -2.085 -7.734 5.684 1.00 97.06 91 VAL A O 1
ATOM 713 N N . SER A 1 92 ? -1.808 -6.572 7.591 1.00 96.44 92 SER A N 1
ATOM 714 C CA . SER A 1 92 ? -2.720 -7.341 8.434 1.00 96.44 92 SER A CA 1
ATOM 715 C C . SER A 1 92 ? -3.863 -6.444 8.890 1.00 96.44 92 SER A C 1
ATOM 717 O O . SER A 1 92 ? -3.628 -5.298 9.261 1.00 96.44 92 SER A O 1
ATOM 719 N N . ILE A 1 93 ? -5.085 -6.971 8.891 1.00 93.50 93 ILE A N 1
ATOM 720 C CA . ILE A 1 93 ? -6.236 -6.294 9.491 1.00 93.50 93 ILE A CA 1
ATOM 721 C C . ILE A 1 93 ? -6.456 -6.934 10.854 1.00 93.50 93 ILE A C 1
ATOM 723 O O . ILE A 1 93 ? -6.733 -8.130 10.933 1.00 93.50 93 ILE A O 1
ATOM 727 N N . GLN A 1 94 ? -6.319 -6.146 11.913 1.00 88.12 94 GLN A N 1
ATOM 728 C CA . GLN A 1 94 ? -6.719 -6.562 13.249 1.00 88.12 94 GLN A CA 1
ATOM 729 C C . GLN A 1 94 ? -8.183 -6.162 13.440 1.00 88.12 94 GLN A C 1
ATOM 731 O O . GLN A 1 94 ? -8.565 -5.032 13.137 1.00 88.12 94 GLN A O 1
ATOM 736 N N . GLN A 1 95 ? -9.018 -7.109 13.861 1.00 70.44 95 GLN A N 1
ATOM 737 C CA . GLN A 1 95 ? -10.349 -6.769 14.352 1.00 70.44 95 GLN A CA 1
ATOM 738 C C . GLN A 1 95 ? -10.217 -6.335 15.817 1.00 70.44 95 GLN A C 1
ATOM 740 O O . GLN A 1 95 ? -9.393 -6.925 16.521 1.00 70.44 95 GLN A O 1
ATOM 745 N N . PRO A 1 96 ? -10.969 -5.311 16.252 1.00 59.62 96 PRO A N 1
ATOM 746 C CA . PRO A 1 96 ? -11.030 -4.934 17.660 1.00 59.62 96 PRO A CA 1
ATOM 747 C C . PRO A 1 96 ? -11.562 -6.070 18.543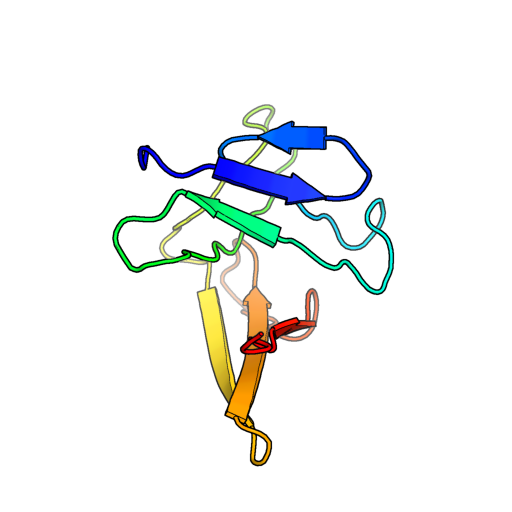 1.00 59.62 96 PRO A C 1
ATOM 749 O O . PRO A 1 96 ? -12.334 -6.917 18.032 1.00 59.62 96 PRO A O 1
#